Protein AF-A0AAV4JTB1-F1 (afdb_monomer_lite)

Foldseek 3Di:
DDPVVVVVLQVVVLVVLCVVVVPDVVVVDDSVVSCVVVVHDDCRSVVVVVVVVVVVVVVCVVPDPVVCQVPPFPDDDDDPPDDGHGCVNPVPVNVVVVCVVVVD

Sequence (104 aa):
MNNTLKKKVEAAEMWFIKRILKVSWKDKKTNDEILDMAHTGRSLYSTIRRRQMKLTGHIYRARGIEHLAMTGKINGKKSRGRQRTTYVDKPGAAYKKLVHEVLL

Radius of gyration: 22.29 Å; chains: 1; bounding box: 50×22×64 Å

Structure (mmCIF, N/CA/C/O backbone):
data_AF-A0AAV4JTB1-F1
#
_entry.id   AF-A0AAV4JTB1-F1
#
loop_
_atom_site.group_PDB
_atom_site.id
_atom_site.type_symbol
_atom_site.label_atom_id
_atom_site.label_alt_id
_atom_site.label_comp_id
_atom_site.label_asym_id
_atom_site.label_entity_id
_atom_site.label_seq_id
_atom_site.pdbx_PDB_ins_code
_atom_site.Cartn_x
_atom_site.Cartn_y
_atom_site.Cartn_z
_atom_site.occupancy
_atom_site.B_iso_or_equiv
_atom_site.auth_seq_id
_atom_site.auth_comp_id
_atom_site.auth_asym_id
_atom_site.auth_atom_id
_atom_site.pdbx_PDB_model_num
ATOM 1 N N . MET A 1 1 ? 8.103 -1.646 -3.223 1.00 63.00 1 MET A N 1
ATOM 2 C CA . MET A 1 1 ? 7.237 -0.649 -2.553 1.00 63.00 1 MET A CA 1
ATOM 3 C C . MET A 1 1 ? 7.772 -0.502 -1.142 1.00 63.00 1 MET A C 1
ATOM 5 O O . MET A 1 1 ? 8.007 -1.526 -0.512 1.00 63.00 1 MET A O 1
ATOM 9 N N . ASN A 1 2 ? 8.077 0.718 -0.701 1.00 83.88 2 ASN A N 1
ATOM 10 C CA . ASN A 1 2 ? 8.810 0.933 0.551 1.00 83.88 2 ASN A CA 1
ATOM 11 C C . ASN A 1 2 ? 7.990 0.479 1.764 1.00 83.88 2 ASN A C 1
ATOM 13 O O . ASN A 1 2 ? 6.794 0.766 1.849 1.00 83.88 2 ASN A O 1
ATOM 17 N N . ASN A 1 3 ? 8.649 -0.175 2.725 1.00 88.25 3 ASN A N 1
ATOM 18 C CA . ASN A 1 3 ? 8.029 -0.663 3.962 1.00 88.25 3 ASN A CA 1
ATOM 19 C C . ASN A 1 3 ? 7.335 0.470 4.751 1.00 88.25 3 ASN A C 1
ATOM 21 O O . ASN A 1 3 ? 6.293 0.275 5.371 1.00 88.25 3 ASN A O 1
ATOM 25 N N . THR A 1 4 ? 7.853 1.696 4.641 1.00 94.50 4 THR A N 1
ATOM 26 C CA . THR A 1 4 ? 7.254 2.910 5.212 1.00 94.50 4 THR A CA 1
ATOM 27 C C . THR A 1 4 ? 5.850 3.193 4.674 1.00 94.50 4 THR A C 1
ATOM 29 O O . THR A 1 4 ? 4.969 3.584 5.434 1.00 94.50 4 THR A O 1
ATOM 32 N N . LEU A 1 5 ? 5.612 2.983 3.376 1.00 93.31 5 LEU A N 1
ATOM 33 C CA . LEU A 1 5 ? 4.298 3.226 2.777 1.00 93.31 5 LEU A CA 1
ATOM 34 C C . LEU A 1 5 ? 3.290 2.160 3.210 1.00 93.31 5 LEU A C 1
ATOM 36 O O . LEU A 1 5 ? 2.146 2.501 3.491 1.00 93.31 5 LEU A O 1
ATOM 40 N N . LYS A 1 6 ? 3.726 0.897 3.331 1.00 93.94 6 LYS A N 1
ATOM 41 C CA . LYS A 1 6 ? 2.897 -0.186 3.878 1.00 93.94 6 LYS A CA 1
ATOM 42 C C . LYS A 1 6 ? 2.356 0.192 5.259 1.00 93.94 6 LYS A C 1
ATOM 44 O O . LYS A 1 6 ? 1.144 0.209 5.440 1.00 93.94 6 LYS A O 1
ATOM 49 N N . LYS A 1 7 ? 3.239 0.607 6.176 1.00 94.88 7 LYS A N 1
ATOM 50 C CA . LYS A 1 7 ? 2.852 1.037 7.531 1.00 94.88 7 LYS A CA 1
ATOM 51 C C . LYS A 1 7 ? 1.856 2.203 7.520 1.00 94.88 7 LYS A C 1
ATOM 53 O O . LYS A 1 7 ? 0.902 2.195 8.288 1.00 94.88 7 LYS A O 1
ATOM 58 N N . LYS A 1 8 ? 2.041 3.190 6.633 1.00 95.75 8 LYS A N 1
ATOM 59 C CA . LYS A 1 8 ? 1.107 4.323 6.486 1.00 95.75 8 LYS A CA 1
ATOM 60 C C . LYS A 1 8 ? -0.273 3.883 5.992 1.00 95.75 8 LYS A C 1
ATOM 62 O O . LYS A 1 8 ? -1.275 4.354 6.516 1.00 95.75 8 LYS A O 1
ATOM 67 N N . VAL A 1 9 ? -0.328 2.978 5.013 1.00 96.12 9 VAL A N 1
ATOM 68 C CA . VAL A 1 9 ? -1.594 2.434 4.494 1.00 96.12 9 VAL A CA 1
ATOM 69 C C . VAL A 1 9 ? -2.308 1.607 5.561 1.00 96.12 9 VAL A C 1
ATOM 71 O O . VAL A 1 9 ? -3.504 1.784 5.747 1.00 96.12 9 VAL A O 1
ATOM 74 N N . GLU A 1 10 ? -1.588 0.763 6.301 1.00 95.25 10 GLU A N 1
ATOM 75 C CA . GLU A 1 10 ? -2.158 -0.031 7.400 1.00 95.25 10 GLU A CA 1
ATOM 76 C C . GLU A 1 10 ? -2.665 0.853 8.552 1.00 95.25 10 GLU A C 1
ATOM 78 O O . GLU A 1 10 ? -3.711 0.568 9.136 1.00 95.25 10 GLU A O 1
ATOM 83 N N . ALA A 1 11 ? -1.970 1.953 8.861 1.00 95.38 11 ALA A N 1
ATOM 84 C CA . ALA A 1 11 ? -2.429 2.938 9.840 1.00 95.38 11 ALA A CA 1
ATOM 85 C C . ALA A 1 11 ? -3.680 3.697 9.360 1.00 95.38 11 ALA A C 1
ATOM 87 O O . ALA A 1 11 ? -4.598 3.918 10.148 1.00 95.38 11 ALA A O 1
ATOM 88 N N . ALA A 1 12 ? -3.743 4.059 8.074 1.00 95.94 12 ALA A N 1
ATOM 89 C CA . ALA A 1 12 ? -4.919 4.690 7.478 1.00 95.94 12 ALA A CA 1
ATOM 90 C C . ALA A 1 12 ? -6.126 3.738 7.450 1.00 95.94 12 ALA A C 1
ATOM 92 O O . ALA A 1 12 ? -7.217 4.129 7.847 1.00 95.94 12 ALA A O 1
ATOM 93 N N . GLU A 1 13 ? -5.925 2.475 7.059 1.00 96.44 13 GLU A N 1
ATOM 94 C CA . GLU A 1 13 ? -6.942 1.415 7.115 1.00 96.44 13 GLU A CA 1
ATOM 95 C C . GLU A 1 13 ? -7.510 1.273 8.530 1.00 96.44 13 GLU A C 1
ATOM 97 O O . GLU A 1 13 ? -8.723 1.293 8.724 1.00 96.44 13 GLU A O 1
ATOM 102 N N . MET A 1 14 ? -6.631 1.243 9.534 1.00 95.94 14 MET A N 1
ATOM 103 C CA . MET A 1 14 ? -7.033 1.206 10.936 1.00 95.94 14 MET A CA 1
ATOM 104 C C . MET A 1 14 ? -7.830 2.446 11.358 1.00 95.94 14 MET A C 1
ATOM 106 O O . MET A 1 14 ? -8.819 2.334 12.081 1.00 95.94 14 MET A O 1
ATOM 110 N N . TRP A 1 15 ? -7.431 3.634 10.900 1.00 94.75 15 TRP A N 1
ATOM 111 C CA . TRP A 1 15 ?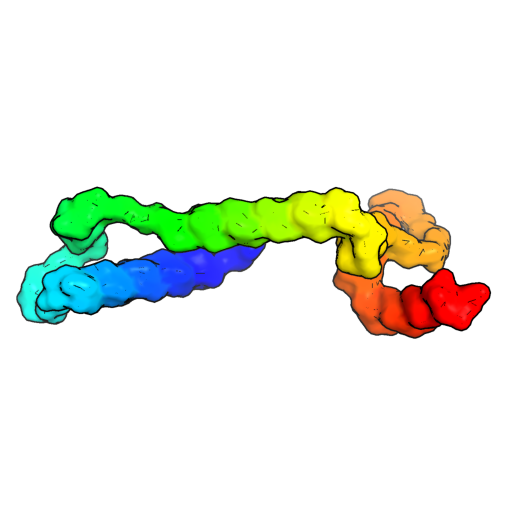 -8.165 4.870 11.162 1.00 94.75 15 TRP A CA 1
ATOM 112 C C . TRP A 1 15 ? -9.575 4.837 10.557 1.00 94.75 15 TRP A C 1
ATOM 114 O O . TRP A 1 15 ? -10.535 5.171 11.252 1.00 94.75 15 TRP A O 1
ATOM 124 N N . PHE A 1 16 ? -9.729 4.368 9.313 1.00 95.00 16 PHE A N 1
ATOM 125 C CA . PHE A 1 16 ? -11.044 4.213 8.683 1.00 95.00 16 PHE A CA 1
ATOM 126 C C . PHE A 1 16 ? -11.938 3.242 9.462 1.00 95.00 16 PHE A C 1
ATOM 128 O O . PHE A 1 16 ? -13.084 3.582 9.747 1.00 95.00 16 PHE A O 1
ATOM 135 N N . ILE A 1 17 ? -11.412 2.083 9.875 1.00 95.19 17 ILE A N 1
ATOM 136 C CA . ILE A 1 17 ? -12.167 1.089 10.656 1.00 95.19 17 ILE A CA 1
ATOM 137 C C . ILE A 1 17 ? -12.663 1.693 11.976 1.00 95.19 17 ILE A C 1
ATOM 139 O O . ILE A 1 17 ? -13.853 1.611 12.277 1.00 95.19 17 ILE A O 1
ATOM 143 N N . LYS A 1 18 ? -11.795 2.383 12.730 1.00 94.25 18 LYS A N 1
ATOM 144 C CA . LYS A 1 18 ? -12.186 3.056 13.985 1.00 94.25 18 LYS A CA 1
ATOM 145 C C . LYS A 1 18 ? -13.309 4.069 13.781 1.00 94.25 18 LYS A C 1
ATOM 147 O O . LYS A 1 18 ? -14.199 4.181 14.620 1.00 94.25 18 LYS A O 1
ATOM 152 N N . ARG A 1 19 ? -13.271 4.806 12.667 1.00 94.69 19 ARG A N 1
ATOM 153 C CA . ARG A 1 19 ? -14.289 5.805 12.315 1.00 94.69 19 ARG A CA 1
ATOM 154 C C . ARG A 1 19 ? -15.618 5.161 11.925 1.00 94.69 19 ARG A C 1
ATOM 156 O O . ARG A 1 19 ? -16.652 5.643 12.374 1.00 94.69 19 ARG A O 1
ATOM 163 N N . ILE A 1 20 ? -15.589 4.080 11.146 1.00 94.88 20 ILE A N 1
ATOM 164 C CA . ILE A 1 20 ? -16.784 3.325 10.733 1.00 94.88 20 ILE A CA 1
ATOM 165 C C . ILE A 1 20 ? -17.477 2.704 11.949 1.00 94.88 20 ILE A C 1
ATOM 167 O O . ILE A 1 20 ? -18.684 2.864 12.113 1.00 94.88 20 ILE A O 1
ATOM 171 N N . LEU A 1 21 ? -16.705 2.073 12.836 1.00 94.75 21 LEU A N 1
ATOM 172 C CA . LEU A 1 21 ? -17.204 1.469 14.074 1.00 94.75 21 LEU A CA 1
ATOM 173 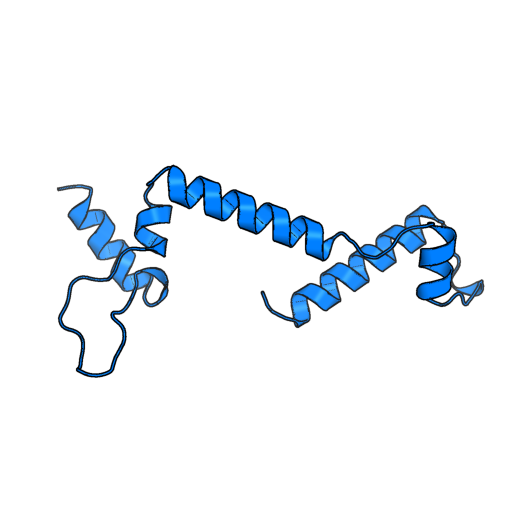C C . LEU A 1 21 ? -17.552 2.495 15.167 1.00 94.75 21 LEU A C 1
ATOM 175 O O . LEU A 1 21 ? -18.046 2.115 16.223 1.00 94.75 21 LEU A O 1
ATOM 179 N N . LYS A 1 22 ? -17.286 3.789 14.935 1.00 95.56 22 LYS A N 1
ATOM 180 C CA . LYS A 1 22 ? -17.514 4.886 15.892 1.00 95.56 22 LYS A CA 1
ATOM 181 C C . LYS A 1 22 ? -16.864 4.649 17.268 1.00 95.56 22 LYS A C 1
ATOM 183 O O . LYS A 1 22 ? -17.405 5.073 18.285 1.00 95.56 22 LYS A O 1
ATOM 188 N N . VAL A 1 23 ? -15.692 4.012 17.300 1.00 93.88 23 VAL A N 1
ATOM 189 C CA . VAL A 1 23 ? -14.963 3.726 18.549 1.00 93.88 23 VAL A CA 1
ATOM 190 C C . VAL A 1 23 ? -14.469 5.031 19.171 1.00 93.88 23 VAL A C 1
ATOM 192 O O . VAL A 1 23 ? -13.774 5.821 18.522 1.00 93.88 23 VAL A O 1
ATOM 195 N N . SER A 1 24 ? -14.806 5.255 20.440 1.00 91.88 24 SER A N 1
ATOM 196 C CA . SER A 1 24 ? -14.325 6.398 21.206 1.00 91.88 24 SER A CA 1
ATOM 197 C C . SER A 1 24 ? -12.905 6.142 21.699 1.00 91.88 24 SER A C 1
ATOM 199 O O . SER A 1 24 ? -12.529 5.026 22.053 1.00 91.88 24 SER A O 1
ATOM 201 N N . TRP A 1 25 ? -12.096 7.195 21.812 1.00 88.00 25 TRP A N 1
ATOM 202 C CA . TRP A 1 25 ? -10.776 7.083 22.443 1.00 88.00 25 TRP A CA 1
ATOM 203 C C . TRP A 1 25 ? -10.872 6.672 23.925 1.00 88.00 25 TRP A C 1
ATOM 205 O O . TRP A 1 25 ? -9.912 6.124 24.472 1.00 88.00 25 TRP A O 1
ATOM 215 N N . LYS A 1 26 ? -12.026 6.929 24.565 1.00 93.50 26 LYS A N 1
ATOM 216 C CA . LYS A 1 26 ? -12.319 6.543 25.953 1.00 93.50 26 LYS A CA 1
ATOM 217 C C . LYS A 1 26 ? -12.442 5.033 26.125 1.00 93.50 26 LYS A C 1
ATOM 219 O O . LYS A 1 26 ? -12.152 4.539 27.206 1.00 93.50 26 LYS A O 1
ATOM 224 N N . ASP A 1 27 ? -12.795 4.320 25.059 1.00 90.94 27 ASP A N 1
ATOM 225 C CA . ASP A 1 27 ? -12.988 2.870 25.099 1.00 90.94 27 ASP A CA 1
ATOM 226 C C . ASP A 1 27 ? -11.655 2.123 25.253 1.00 90.94 27 ASP A C 1
ATOM 228 O O . ASP A 1 27 ? -11.658 0.935 25.550 1.00 90.94 27 ASP A O 1
ATOM 232 N N . LYS A 1 28 ? -10.516 2.806 25.028 1.00 91.69 28 LYS A N 1
ATOM 233 C CA . LYS A 1 28 ? -9.143 2.287 25.193 1.00 91.69 28 LYS A CA 1
ATOM 234 C C . LYS A 1 28 ? -8.888 0.929 24.518 1.00 91.69 28 LYS A C 1
ATOM 236 O O . LYS A 1 28 ? -7.979 0.209 24.915 1.00 91.69 28 LYS A O 1
ATOM 241 N N . LYS A 1 29 ? -9.628 0.626 23.447 1.00 93.44 29 LYS A N 1
ATOM 242 C CA . LYS A 1 29 ? -9.501 -0.626 22.694 1.00 93.44 29 LYS A CA 1
ATOM 243 C C . LYS A 1 29 ? -8.201 -0.689 21.901 1.00 93.44 29 LYS A C 1
ATOM 245 O O . LYS A 1 29 ? -7.793 0.278 21.243 1.00 93.44 29 LYS A O 1
ATOM 250 N N . THR A 1 30 ? -7.572 -1.853 21.945 1.00 94.50 30 THR A N 1
ATOM 251 C CA . THR A 1 30 ? -6.402 -2.200 21.143 1.00 94.50 30 THR A CA 1
ATOM 252 C C . THR A 1 30 ? -6.774 -2.328 19.664 1.00 94.50 30 THR A C 1
ATOM 254 O O . THR A 1 30 ? -7.942 -2.434 19.291 1.00 94.50 30 THR A O 1
ATOM 257 N N . ASN A 1 31 ? -5.777 -2.286 18.777 1.00 93.06 31 ASN A N 1
ATOM 258 C CA . ASN A 1 31 ? -6.044 -2.425 17.342 1.00 93.06 31 ASN A CA 1
ATOM 259 C C . ASN A 1 31 ? -6.562 -3.823 16.971 1.00 93.06 31 ASN A C 1
ATOM 261 O O . ASN A 1 31 ? -7.267 -3.929 15.972 1.00 93.06 31 ASN A O 1
ATOM 265 N N . ASP A 1 32 ? -6.215 -4.8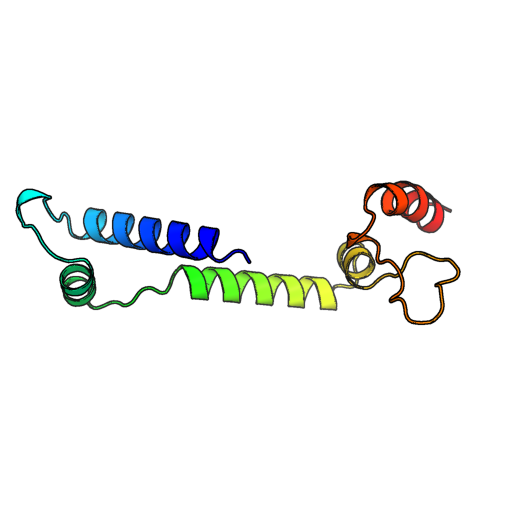55 17.740 1.00 94.12 32 ASP A N 1
ATOM 266 C CA . ASP A 1 32 ? -6.624 -6.233 17.461 1.00 94.12 32 ASP A CA 1
ATOM 267 C C . ASP A 1 32 ? -8.092 -6.448 17.857 1.00 94.12 32 ASP A C 1
ATOM 269 O O . ASP A 1 32 ? -8.879 -6.885 17.025 1.00 94.12 32 ASP A O 1
ATOM 273 N N . GLU A 1 33 ? -8.523 -5.952 19.023 1.00 94.81 33 GLU A N 1
ATOM 274 C CA . GLU A 1 33 ? -9.945 -5.959 19.422 1.00 94.81 33 GLU A CA 1
ATOM 275 C C . GLU A 1 33 ? -10.850 -5.208 18.432 1.00 94.81 33 GLU A C 1
ATOM 277 O O . GLU A 1 33 ? -12.012 -5.555 18.224 1.00 94.81 33 GLU A O 1
ATOM 282 N N . ILE A 1 34 ? -10.332 -4.140 17.821 1.00 94.69 34 ILE A N 1
ATOM 283 C CA . ILE A 1 34 ? -11.065 -3.349 16.825 1.00 94.69 34 ILE A CA 1
ATOM 284 C C . ILE A 1 34 ? -11.214 -4.123 15.508 1.00 94.69 34 ILE A C 1
ATOM 286 O O . ILE A 1 34 ? -12.241 -3.996 14.842 1.00 94.69 34 ILE A O 1
ATOM 290 N N . LEU A 1 35 ? -10.216 -4.928 15.134 1.00 95.62 35 LEU A N 1
ATOM 291 C CA . LEU A 1 35 ? -10.289 -5.808 13.966 1.00 95.62 35 LEU A CA 1
ATOM 292 C C . LEU A 1 35 ? -11.252 -6.972 14.207 1.00 95.62 35 LEU A C 1
ATOM 294 O O . LEU A 1 35 ? -12.061 -7.269 13.327 1.00 95.62 35 LEU A O 1
ATOM 298 N N . ASP A 1 36 ? -11.229 -7.549 15.409 1.00 95.38 36 ASP A N 1
ATOM 299 C CA . ASP A 1 36 ? -12.160 -8.603 15.815 1.00 95.38 36 ASP A CA 1
ATOM 300 C C . ASP A 1 36 ? -13.606 -8.101 15.805 1.00 95.38 36 ASP A C 1
ATOM 302 O O . ASP A 1 36 ? -14.483 -8.770 15.263 1.00 95.38 36 ASP A O 1
ATOM 306 N N . MET A 1 37 ? -13.855 -6.884 16.303 1.00 93.19 37 MET A N 1
ATOM 307 C CA . MET A 1 37 ? -15.177 -6.246 16.249 1.00 93.19 37 MET A CA 1
ATOM 308 C C . MET A 1 37 ? -15.649 -5.976 14.817 1.00 93.19 37 MET A C 1
ATOM 310 O O . MET A 1 37 ? -16.833 -6.096 14.519 1.00 93.19 37 MET A O 1
ATOM 314 N N . ALA A 1 38 ? -14.736 -5.591 13.925 1.00 93.38 38 ALA A N 1
ATOM 315 C CA . ALA A 1 38 ? -15.048 -5.425 12.509 1.00 93.38 38 ALA A CA 1
ATOM 316 C C . ALA A 1 38 ? -15.154 -6.766 11.760 1.00 93.38 38 ALA A C 1
ATOM 318 O O . ALA A 1 38 ? -15.462 -6.758 10.568 1.00 93.38 38 ALA A O 1
ATOM 319 N N . HIS A 1 39 ? -14.861 -7.893 12.423 1.00 92.69 39 HIS A N 1
ATOM 320 C CA . HIS A 1 39 ? -14.747 -9.225 11.829 1.00 92.69 39 HIS A CA 1
ATOM 321 C C . HIS A 1 39 ? -13.892 -9.231 10.549 1.00 92.69 39 HIS A C 1
ATOM 323 O O . HIS A 1 39 ? -14.201 -9.914 9.572 1.00 92.69 39 HIS A O 1
ATOM 329 N N . THR A 1 40 ? -12.819 -8.432 10.528 1.00 90.81 40 THR A N 1
ATOM 330 C CA . THR A 1 40 ? -11.972 -8.253 9.342 1.00 90.81 40 THR A CA 1
ATOM 331 C C . THR A 1 40 ? -10.500 -8.140 9.705 1.00 90.81 40 THR A C 1
ATOM 333 O O . THR A 1 40 ? -10.129 -7.540 10.707 1.00 90.81 40 THR A O 1
ATOM 336 N N . GLY A 1 41 ? -9.635 -8.648 8.828 1.00 91.12 41 GLY A N 1
ATOM 337 C CA . GLY A 1 41 ? -8.198 -8.377 8.861 1.00 91.12 41 GLY A CA 1
ATOM 338 C C . GLY A 1 41 ? -7.811 -7.155 8.021 1.00 91.12 41 GLY A C 1
ATOM 339 O O . GLY A 1 41 ? -8.599 -6.648 7.218 1.00 91.12 41 GLY A O 1
ATOM 340 N N . ARG A 1 42 ? -6.553 -6.714 8.155 1.00 90.75 42 ARG A N 1
ATOM 341 C CA . ARG A 1 42 ? -5.958 -5.697 7.268 1.00 90.75 42 ARG A CA 1
ATOM 342 C C . ARG A 1 42 ? -5.772 -6.276 5.863 1.00 90.75 42 ARG A C 1
ATOM 344 O O . ARG A 1 42 ? -5.064 -7.267 5.685 1.00 90.75 42 ARG A O 1
ATOM 351 N N . SER A 1 43 ? -6.379 -5.658 4.854 1.00 93.38 43 SER A N 1
ATOM 352 C CA . SER A 1 43 ? -6.386 -6.160 3.471 1.00 93.38 43 SER A CA 1
ATOM 353 C C . SER A 1 43 ? -6.175 -5.075 2.411 1.00 93.38 43 SER A C 1
ATOM 355 O O . SER A 1 43 ? -5.928 -5.386 1.238 1.00 93.38 43 SER A O 1
ATOM 357 N N . LEU A 1 44 ? -6.225 -3.797 2.791 1.00 94.38 44 LEU A N 1
ATOM 358 C CA . LEU A 1 44 ? -6.141 -2.680 1.857 1.00 94.38 44 LEU A CA 1
ATOM 359 C C . LEU A 1 44 ? -4.797 -2.657 1.129 1.00 94.38 44 LEU A C 1
ATOM 361 O O . LEU A 1 44 ? -4.755 -2.572 -0.100 1.00 94.38 44 LEU A O 1
ATOM 365 N N . TYR A 1 45 ? -3.693 -2.806 1.864 1.00 94.81 45 TYR A N 1
ATOM 366 C CA . TYR A 1 45 ? -2.357 -2.813 1.266 1.00 94.81 45 TYR A CA 1
ATOM 367 C C . TYR A 1 45 ? -2.181 -3.952 0.252 1.00 94.81 45 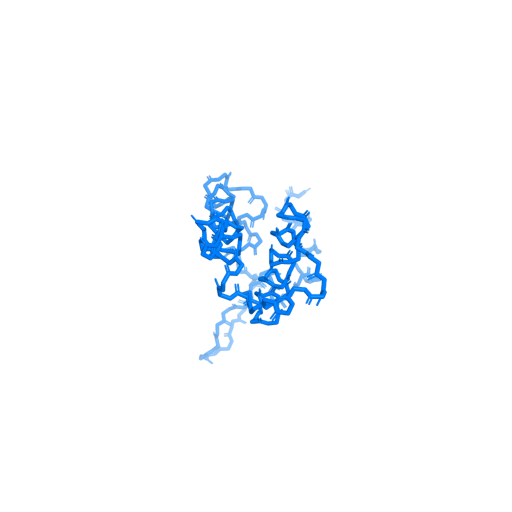TYR A C 1
ATOM 369 O O . TYR A 1 45 ? -1.718 -3.722 -0.868 1.00 94.81 45 TYR A O 1
ATOM 377 N N . SER A 1 46 ? -2.578 -5.178 0.612 1.00 94.25 46 SER A N 1
ATOM 378 C CA . SER A 1 46 ? -2.458 -6.340 -0.278 1.00 94.25 46 SER A CA 1
ATOM 379 C C . SER A 1 46 ? -3.355 -6.195 -1.510 1.00 94.25 46 SER A C 1
ATOM 381 O O . SER A 1 46 ? -2.953 -6.551 -2.620 1.00 94.25 46 SER A O 1
ATOM 383 N N . THR A 1 47 ? -4.534 -5.593 -1.351 1.00 95.94 47 THR A N 1
ATOM 384 C CA . THR A 1 47 ? -5.458 -5.300 -2.448 1.00 95.94 47 THR A CA 1
ATOM 385 C C . THR A 1 47 ? -4.912 -4.244 -3.401 1.00 95.94 47 THR A C 1
ATOM 387 O O . THR A 1 47 ? -4.912 -4.470 -4.613 1.00 95.94 47 THR A O 1
ATOM 390 N N . ILE A 1 48 ? -4.382 -3.132 -2.884 1.00 95.25 48 ILE A N 1
ATOM 391 C CA . ILE A 1 48 ? -3.711 -2.106 -3.696 1.00 95.25 48 ILE A CA 1
ATOM 392 C C . ILE A 1 48 ? -2.542 -2.735 -4.451 1.00 95.25 48 ILE A C 1
ATOM 394 O O . ILE A 1 48 ? -2.430 -2.574 -5.667 1.00 95.25 48 ILE A O 1
ATOM 398 N N . ARG A 1 49 ? -1.710 -3.519 -3.758 1.00 93.75 49 ARG A N 1
ATOM 399 C CA . ARG A 1 49 ? -0.557 -4.184 -4.366 1.00 93.75 49 ARG A CA 1
ATOM 400 C C . ARG A 1 49 ? -0.978 -5.124 -5.493 1.00 93.75 49 ARG A C 1
ATOM 402 O O . ARG A 1 49 ? -0.400 -5.077 -6.575 1.00 93.75 49 ARG A O 1
ATOM 409 N N . ARG A 1 50 ? -2.013 -5.937 -5.277 1.00 96.31 50 ARG A N 1
ATOM 410 C CA . ARG A 1 50 ? -2.567 -6.840 -6.295 1.00 96.31 50 ARG A CA 1
ATOM 411 C C . ARG A 1 50 ? -3.076 -6.071 -7.516 1.00 96.31 50 ARG A C 1
ATOM 413 O O . ARG A 1 50 ? -2.805 -6.481 -8.641 1.00 96.31 50 ARG A O 1
ATOM 420 N N . ARG A 1 51 ? -3.779 -4.952 -7.316 1.00 96.94 51 ARG A N 1
ATOM 421 C CA . ARG A 1 51 ? -4.273 -4.099 -8.413 1.00 96.94 51 ARG A CA 1
ATOM 422 C C . ARG A 1 51 ? -3.133 -3.468 -9.211 1.00 96.94 51 ARG A C 1
ATOM 424 O O . ARG A 1 51 ? -3.170 -3.514 -10.435 1.00 96.94 51 ARG A O 1
ATOM 431 N N . GLN A 1 52 ? -2.095 -2.972 -8.538 1.00 94.38 52 GLN A N 1
ATOM 432 C CA . GLN A 1 52 ? -0.890 -2.465 -9.203 1.00 94.38 52 GLN A CA 1
ATOM 433 C C . GLN A 1 52 ? -0.234 -3.537 -10.079 1.00 94.38 52 GLN A C 1
ATOM 435 O O . GLN A 1 52 ? 0.084 -3.264 -11.230 1.00 94.38 52 GLN A O 1
ATOM 440 N N . MET A 1 53 ? -0.090 -4.767 -9.571 1.00 93.69 53 MET A N 1
ATOM 441 C CA . MET A 1 53 ? 0.501 -5.868 -10.342 1.00 93.69 53 MET A CA 1
ATOM 442 C C . MET A 1 53 ? -0.346 -6.240 -11.569 1.00 93.69 53 MET A C 1
ATOM 444 O O . MET A 1 53 ? 0.193 -6.497 -12.647 1.00 93.69 53 MET A O 1
ATOM 448 N N . LYS A 1 54 ? -1.680 -6.234 -11.434 1.00 96.50 54 LYS A N 1
ATOM 449 C CA . LYS A 1 54 ? -2.586 -6.438 -12.575 1.00 96.50 54 LYS A CA 1
ATOM 450 C C . LYS A 1 54 ? -2.393 -5.352 -13.631 1.00 96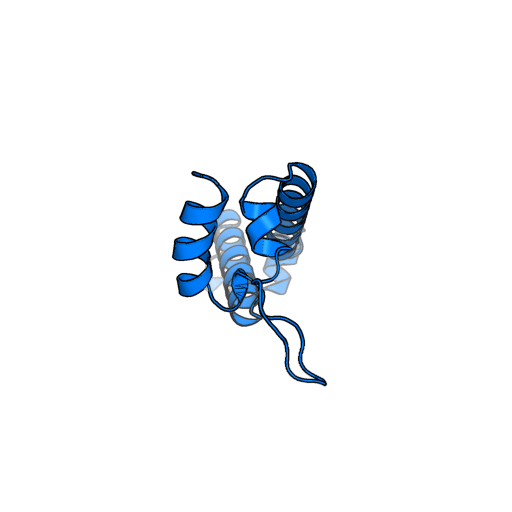.50 54 LYS A C 1
ATOM 452 O O . LYS A 1 54 ? -2.208 -5.683 -14.798 1.00 96.50 54 LYS A O 1
ATOM 457 N N . LEU A 1 55 ? -2.356 -4.084 -13.218 1.00 91.81 55 LEU A N 1
ATOM 458 C CA . LEU A 1 55 ? -2.114 -2.956 -14.117 1.00 91.81 55 LEU A CA 1
ATOM 459 C C . LEU A 1 55 ? -0.775 -3.096 -14.851 1.00 91.81 55 LEU A C 1
ATOM 461 O O . LEU A 1 55 ? -0.744 -2.999 -16.073 1.00 91.81 55 LEU A O 1
ATOM 465 N N . THR A 1 56 ? 0.312 -3.414 -14.140 1.00 89.50 56 THR A N 1
ATOM 466 C CA . THR A 1 56 ? 1.616 -3.638 -14.786 1.00 89.50 56 THR A CA 1
ATOM 467 C C . THR A 1 56 ? 1.572 -4.787 -15.790 1.00 89.50 56 THR A C 1
ATOM 469 O O . THR A 1 56 ? 2.181 -4.700 -16.851 1.00 89.50 56 THR A O 1
ATOM 472 N N . GLY A 1 57 ? 0.811 -5.847 -15.503 1.00 91.31 57 GLY A N 1
ATOM 473 C CA . GLY A 1 57 ? 0.608 -6.947 -16.443 1.00 91.31 57 GLY A CA 1
ATOM 474 C C . GLY A 1 57 ? -0.193 -6.538 -17.684 1.00 91.31 57 GLY A C 1
ATOM 475 O O . GLY A 1 57 ? 0.086 -7.030 -18.775 1.00 91.31 57 GLY A O 1
ATOM 476 N N . HIS A 1 58 ? -1.187 -5.658 -17.548 1.00 91.38 58 HIS A N 1
ATOM 477 C CA . HIS A 1 58 ? -1.916 -5.113 -18.697 1.00 91.38 58 HIS A CA 1
ATOM 478 C C . HIS A 1 58 ? -1.012 -4.240 -19.568 1.00 91.38 58 HIS A C 1
ATOM 480 O O . HIS A 1 58 ? -0.945 -4.470 -20.772 1.00 91.38 58 HIS A O 1
ATOM 486 N N . ILE A 1 59 ? -0.246 -3.332 -18.953 1.00 88.44 59 ILE A N 1
ATOM 487 C CA . ILE A 1 59 ? 0.749 -2.498 -19.644 1.00 88.44 59 ILE A CA 1
ATOM 488 C C . ILE A 1 59 ? 1.738 -3.370 -20.424 1.00 88.44 59 ILE A C 1
ATOM 490 O O . ILE A 1 59 ? 2.012 -3.116 -21.595 1.00 88.44 59 ILE A O 1
ATOM 494 N N . TYR A 1 60 ? 2.224 -4.447 -19.801 1.00 87.81 60 TYR A N 1
ATOM 495 C CA . TYR A 1 60 ? 3.164 -5.356 -20.446 1.00 87.81 60 TYR A CA 1
ATOM 496 C C . TYR A 1 60 ? 2.589 -6.013 -21.714 1.00 87.81 60 TYR A C 1
ATOM 498 O O . TYR A 1 60 ? 3.297 -6.171 -22.704 1.00 87.81 60 TYR A O 1
ATOM 506 N N . ARG A 1 61 ? 1.296 -6.366 -21.718 1.00 89.75 61 ARG A N 1
ATOM 507 C CA . ARG A 1 61 ? 0.629 -6.990 -22.877 1.00 89.75 61 ARG A CA 1
ATOM 508 C C . ARG A 1 61 ? 0.254 -5.995 -23.969 1.00 89.75 61 ARG A C 1
ATOM 510 O O . ARG A 1 61 ? 0.280 -6.367 -25.135 1.00 89.75 61 ARG A O 1
ATOM 517 N N . ALA A 1 62 ? -0.070 -4.757 -23.600 1.00 88.31 62 ALA A N 1
ATOM 518 C CA . ALA A 1 62 ? -0.448 -3.710 -24.545 1.00 88.31 62 ALA A CA 1
ATOM 519 C C . ALA A 1 62 ? 0.716 -3.267 -25.456 1.00 88.31 62 ALA A C 1
ATOM 521 O O . ALA A 1 62 ? 0.465 -2.676 -26.498 1.00 88.31 62 ALA A O 1
ATOM 522 N N . ARG A 1 63 ? 1.977 -3.564 -25.085 1.00 83.19 63 ARG A N 1
ATOM 523 C CA . ARG A 1 63 ? 3.201 -3.249 -25.857 1.00 83.19 63 ARG A CA 1
ATOM 524 C C . ARG A 1 63 ? 3.342 -1.766 -26.263 1.00 83.19 63 ARG A C 1
ATOM 526 O O . ARG A 1 63 ? 3.994 -1.464 -27.256 1.00 83.19 63 ARG A O 1
ATOM 533 N N . GLY A 1 64 ? 2.774 -0.852 -25.473 1.00 84.31 64 GLY A N 1
ATOM 534 C CA . GLY A 1 64 ? 2.897 0.596 -25.667 1.00 84.31 64 GLY A CA 1
ATOM 535 C C . GLY A 1 64 ? 4.267 1.167 -25.279 1.00 84.31 64 GLY A C 1
ATOM 536 O O . GLY A 1 64 ? 5.217 0.440 -24.965 1.00 84.31 64 GLY A O 1
ATOM 537 N N . ILE A 1 65 ? 4.363 2.498 -25.247 1.00 80.50 65 ILE A N 1
ATOM 538 C CA . ILE A 1 65 ? 5.592 3.218 -24.872 1.00 80.50 65 ILE A CA 1
ATOM 539 C C . ILE A 1 65 ? 6.017 2.856 -23.446 1.00 80.50 65 ILE A C 1
ATOM 541 O O . ILE A 1 65 ? 7.205 2.726 -23.166 1.00 80.50 65 ILE A O 1
ATOM 545 N N . GLU A 1 66 ? 5.069 2.614 -22.544 1.00 82.94 66 GLU A N 1
ATOM 546 C CA . GLU A 1 66 ? 5.350 2.217 -21.167 1.00 82.94 66 GLU A CA 1
ATOM 547 C C . GLU A 1 66 ? 6.016 0.836 -21.102 1.00 82.94 66 GLU A C 1
ATOM 549 O O . GLU A 1 66 ? 6.922 0.620 -20.296 1.00 82.94 66 GLU A O 1
ATOM 554 N N . HIS A 1 67 ? 5.632 -0.093 -21.987 1.00 84.19 67 HIS A N 1
ATOM 555 C CA . HIS A 1 67 ? 6.307 -1.385 -22.105 1.00 84.19 67 HIS A CA 1
ATOM 556 C C . HIS A 1 67 ? 7.759 -1.198 -22.563 1.00 84.19 67 HIS A C 1
ATOM 558 O O . HIS A 1 67 ? 8.664 -1.791 -21.970 1.00 84.19 67 HIS A O 1
ATOM 564 N N . LEU A 1 68 ? 8.004 -0.350 -23.568 1.00 82.12 68 LEU A N 1
ATOM 565 C CA . LEU A 1 68 ? 9.360 -0.018 -24.017 1.00 82.12 68 LEU A CA 1
ATOM 566 C C . LEU A 1 68 ? 10.157 0.707 -22.926 1.00 82.12 68 LEU A C 1
ATOM 568 O O . LEU A 1 68 ? 11.332 0.418 -22.737 1.00 82.12 68 LEU A O 1
ATOM 572 N N . ALA A 1 69 ? 9.532 1.586 -22.149 1.00 82.19 69 ALA A N 1
ATOM 573 C CA . ALA A 1 69 ? 10.188 2.253 -21.031 1.00 82.19 69 ALA A CA 1
ATOM 574 C C . ALA A 1 69 ? 10.619 1.250 -19.947 1.00 82.19 69 ALA A C 1
ATOM 576 O O . ALA A 1 69 ? 11.726 1.350 -19.421 1.00 82.19 69 ALA A O 1
ATOM 577 N N . MET A 1 70 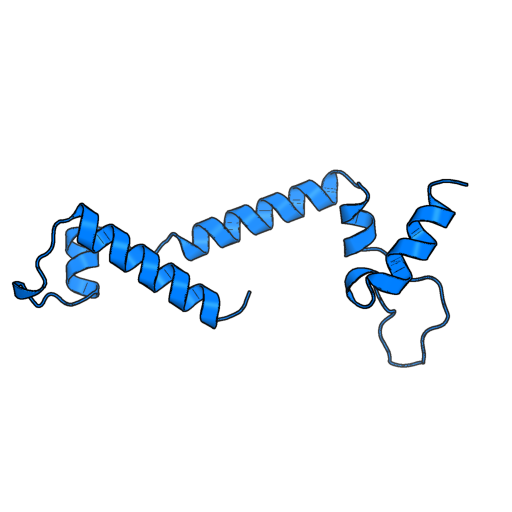? 9.777 0.258 -19.638 1.00 81.44 70 MET A N 1
ATOM 578 C CA . MET A 1 70 ? 10.062 -0.755 -18.615 1.00 81.44 70 MET A CA 1
ATOM 579 C C . MET A 1 70 ? 11.036 -1.849 -19.076 1.00 81.44 70 MET A C 1
ATOM 581 O O . MET A 1 70 ? 11.821 -2.344 -18.269 1.00 81.44 70 MET A O 1
ATOM 585 N N . THR A 1 71 ? 10.975 -2.267 -20.343 1.00 82.50 71 THR A N 1
ATOM 586 C CA . THR A 1 71 ? 11.761 -3.405 -20.870 1.00 82.50 71 THR A CA 1
ATOM 587 C C . THR A 1 71 ? 12.953 -2.982 -21.723 1.00 82.50 71 THR A C 1
ATOM 589 O O . THR A 1 71 ? 13.942 -3.715 -21.833 1.00 82.50 71 THR A O 1
ATOM 592 N N . GLY A 1 72 ? 12.872 -1.800 -22.323 1.00 82.50 72 GLY A N 1
ATOM 593 C CA . GLY A 1 72 ? 13.853 -1.272 -23.248 1.00 82.50 72 GLY A CA 1
ATOM 594 C C . GLY A 1 72 ? 15.173 -0.947 -22.565 1.00 82.50 72 GLY A C 1
ATOM 595 O O . GLY A 1 72 ? 15.251 -0.476 -21.425 1.00 82.50 72 GLY A O 1
ATOM 596 N N . LYS A 1 73 ? 16.247 -1.216 -23.301 1.00 84.62 73 LYS A N 1
ATOM 597 C CA . LYS A 1 73 ? 17.617 -0.938 -22.884 1.00 84.62 73 LYS A CA 1
ATOM 598 C C . LYS A 1 73 ? 18.140 0.197 -23.737 1.00 84.62 73 LYS A C 1
ATOM 600 O O . LYS A 1 73 ? 17.984 0.173 -24.953 1.00 84.62 73 LYS A O 1
ATOM 605 N N . ILE A 1 74 ? 18.819 1.144 -23.106 1.00 80.81 74 ILE A N 1
ATOM 606 C CA . ILE A 1 74 ? 19.435 2.252 -23.827 1.00 80.81 74 ILE A CA 1
ATOM 607 C C . ILE A 1 74 ? 20.524 1.682 -24.746 1.00 80.81 74 ILE A C 1
ATOM 609 O O . ILE A 1 74 ? 21.394 0.921 -24.309 1.00 80.81 74 ILE A O 1
ATOM 613 N N . ASN A 1 75 ? 20.467 2.050 -26.027 1.00 75.94 75 ASN A N 1
ATOM 614 C CA . ASN A 1 75 ? 21.469 1.666 -27.018 1.00 75.94 75 ASN A CA 1
ATOM 615 C C . ASN A 1 75 ? 22.860 2.204 -26.638 1.00 75.94 75 ASN A C 1
ATOM 617 O O . ASN A 1 75 ? 23.025 3.407 -26.425 1.00 75.94 75 ASN A O 1
ATOM 621 N N . GLY A 1 76 ? 23.850 1.306 -26.564 1.00 79.44 76 GLY A N 1
ATOM 622 C CA . GLY A 1 76 ? 25.232 1.600 -26.179 1.00 79.44 76 GLY A CA 1
ATOM 623 C C . GLY A 1 76 ? 26.001 0.359 -25.707 1.00 79.44 76 GLY A C 1
ATOM 624 O O . GLY A 1 76 ? 25.419 -0.698 -25.430 1.00 79.44 76 GLY A O 1
ATOM 625 N N . LYS A 1 77 ? 27.331 0.475 -25.611 1.00 80.31 77 LYS A N 1
ATOM 626 C CA . LYS A 1 77 ? 28.193 -0.601 -25.105 1.00 80.31 77 LYS A CA 1
ATOM 627 C C . LYS A 1 77 ? 28.147 -0.612 -23.576 1.00 80.31 77 LYS A C 1
ATOM 629 O O . LYS A 1 77 ? 28.289 0.422 -22.931 1.00 80.31 77 LYS A O 1
ATOM 634 N N . LYS A 1 78 ? 27.944 -1.792 -22.992 1.00 84.88 78 LYS A N 1
ATOM 635 C CA . LYS A 1 78 ? 28.045 -1.996 -21.541 1.00 84.88 78 LYS A CA 1
ATOM 636 C C . LYS A 1 78 ? 29.460 -2.432 -21.177 1.00 84.88 78 LYS A C 1
ATOM 638 O O . LYS A 1 78 ? 30.066 -3.200 -21.925 1.00 84.88 78 LYS A O 1
ATOM 643 N N . SER A 1 79 ? 29.943 -2.032 -20.007 1.00 86.19 79 SER A N 1
ATOM 644 C CA . SER A 1 79 ? 31.158 -2.613 -19.429 1.00 86.19 79 SER A CA 1
ATOM 645 C C . SER A 1 79 ? 30.935 -4.088 -19.069 1.00 86.19 79 SER A C 1
ATOM 647 O O . SER A 1 79 ? 29.814 -4.512 -18.753 1.00 86.19 79 SER A O 1
ATOM 649 N N . ARG A 1 80 ? 31.997 -4.899 -19.128 1.00 90.06 80 ARG A N 1
ATOM 650 C CA . ARG A 1 80 ? 31.956 -6.307 -18.702 1.00 90.06 80 ARG A CA 1
ATOM 651 C C . ARG A 1 80 ? 31.543 -6.374 -17.221 1.00 90.06 80 ARG A C 1
ATOM 653 O O . ARG A 1 80 ? 31.924 -5.512 -16.440 1.00 90.06 80 ARG A O 1
ATOM 660 N N . GLY A 1 81 ? 30.687 -7.331 -16.860 1.00 89.81 81 GLY A N 1
ATOM 661 C CA . GLY A 1 81 ? 30.156 -7.482 -15.494 1.00 89.81 81 GLY A CA 1
ATOM 662 C C . GLY A 1 81 ? 28.978 -6.570 -15.109 1.00 89.81 81 GLY A C 1
ATOM 663 O O . GLY A 1 81 ? 28.258 -6.898 -14.174 1.00 89.81 81 GLY A O 1
ATOM 664 N N . ARG A 1 82 ? 28.700 -5.478 -15.841 1.00 87.94 82 ARG A N 1
ATOM 665 C CA . ARG A 1 82 ? 27.570 -4.576 -15.535 1.00 87.94 82 ARG A CA 1
ATOM 666 C C . ARG A 1 82 ? 26.321 -4.902 -16.366 1.00 87.94 82 ARG A C 1
ATOM 668 O O . ARG A 1 82 ? 26.417 -5.270 -17.548 1.00 87.94 82 ARG A O 1
ATOM 675 N N . GLN A 1 83 ? 25.141 -4.745 -15.759 1.00 85.75 83 GLN A N 1
ATOM 676 C CA . GLN A 1 83 ? 23.854 -4.778 -16.464 1.00 85.75 83 GLN A CA 1
ATOM 677 C C . GLN A 1 83 ? 23.739 -3.575 -17.420 1.00 85.75 83 GLN A C 1
ATOM 679 O O . GLN A 1 83 ? 24.309 -2.513 -17.167 1.00 85.75 83 GLN A O 1
ATOM 684 N N . ARG A 1 84 ? 23.029 -3.738 -18.548 1.00 85.62 84 ARG A N 1
ATOM 685 C CA . ARG A 1 84 ? 22.726 -2.604 -19.442 1.00 85.62 84 ARG A CA 1
ATOM 686 C C . ARG A 1 84 ? 21.799 -1.621 -18.734 1.00 85.62 84 ARG A C 1
ATOM 688 O O . ARG A 1 84 ? 20.835 -2.049 -18.110 1.00 85.62 84 ARG A O 1
ATOM 695 N N . THR A 1 85 ? 22.067 -0.332 -18.906 1.00 86.19 85 THR A N 1
ATOM 696 C CA . THR A 1 85 ? 21.197 0.740 -18.419 1.00 86.19 85 THR A CA 1
ATOM 697 C C . THR A 1 85 ? 19.852 0.691 -19.139 1.00 86.19 85 THR A C 1
ATOM 699 O O . THR A 1 85 ? 19.799 0.618 -20.370 1.00 86.19 85 THR A O 1
ATOM 702 N N . THR A 1 86 ? 18.775 0.708 -18.368 1.00 85.19 86 THR A N 1
ATOM 703 C CA . THR A 1 86 ? 17.400 0.768 -18.868 1.00 85.19 86 THR A CA 1
ATOM 704 C C . THR A 1 86 ? 16.930 2.215 -18.972 1.00 85.19 86 THR A C 1
ATOM 706 O O . THR A 1 86 ? 17.550 3.124 -18.412 1.00 85.19 86 THR A O 1
ATOM 709 N N . TYR A 1 87 ? 15.828 2.450 -19.685 1.00 81.12 87 TYR A N 1
ATOM 710 C CA . TYR A 1 87 ? 15.223 3.784 -19.748 1.00 81.12 87 TYR A CA 1
ATOM 711 C C . TYR A 1 87 ? 14.724 4.271 -18.372 1.00 81.12 87 TYR A C 1
ATOM 713 O O . TYR A 1 87 ? 14.727 5.474 -18.122 1.00 81.12 87 TYR A O 1
ATOM 721 N N . VAL A 1 88 ? 14.394 3.351 -17.454 1.00 82.94 88 VAL A N 1
ATOM 722 C CA . VAL A 1 88 ? 14.016 3.661 -16.061 1.00 82.94 88 VAL A CA 1
ATOM 723 C C . VAL A 1 88 ? 15.200 4.190 -15.245 1.00 82.94 88 VAL A C 1
ATOM 725 O O . VAL A 1 88 ? 15.028 5.091 -14.431 1.00 82.94 88 VAL A O 1
ATOM 728 N N . ASP A 1 89 ? 16.410 3.674 -15.481 1.00 83.69 89 ASP A N 1
ATOM 729 C CA . ASP A 1 89 ? 17.610 4.092 -14.741 1.00 83.69 89 ASP A CA 1
ATOM 730 C C . ASP A 1 89 ? 18.067 5.514 -15.113 1.00 83.69 89 ASP A C 1
ATOM 732 O O . ASP A 1 89 ? 18.696 6.204 -14.310 1.00 83.69 89 ASP A O 1
ATOM 736 N N . LYS A 1 90 ? 17.802 5.947 -16.355 1.00 79.50 90 LYS A N 1
ATOM 737 C CA . LYS A 1 90 ? 18.197 7.264 -16.886 1.00 79.50 90 LYS A CA 1
ATOM 738 C C . LYS A 1 90 ? 17.060 7.910 -17.695 1.00 79.50 90 LYS A C 1
ATOM 740 O O . LYS A 1 90 ? 17.162 7.999 -18.923 1.00 79.50 90 LYS A O 1
ATOM 745 N N . PRO A 1 91 ? 16.018 8.442 -17.033 1.00 71.25 91 PRO A N 1
ATOM 746 C CA . PRO A 1 91 ? 14.837 8.983 -17.711 1.00 71.25 91 PRO A CA 1
ATOM 747 C C . PRO A 1 91 ? 15.149 10.193 -18.611 1.00 71.25 91 PRO A C 1
ATOM 749 O O . PRO A 1 91 ? 14.589 10.322 -19.696 1.00 71.25 91 PRO A O 1
ATOM 752 N N . GLY A 1 92 ? 16.108 11.046 -18.230 1.00 69.38 92 GLY A N 1
ATOM 753 C CA . GLY A 1 92 ? 16.491 12.217 -19.036 1.00 69.38 92 GLY A CA 1
ATOM 754 C C . GLY A 1 92 ? 17.189 11.873 -20.360 1.00 69.38 92 GLY A C 1
ATOM 755 O O . GLY A 1 92 ? 17.001 12.560 -21.361 1.00 69.38 92 GLY A O 1
ATOM 756 N N . ALA A 1 93 ? 17.958 10.780 -20.400 1.00 63.44 93 ALA A N 1
ATOM 757 C CA . ALA A 1 93 ? 18.585 10.292 -21.633 1.00 63.44 93 ALA A CA 1
ATOM 758 C C . ALA A 1 93 ? 17.593 9.512 -22.515 1.00 63.44 93 ALA A C 1
ATOM 760 O O . ALA A 1 93 ? 17.772 9.443 -23.730 1.00 63.44 93 ALA A O 1
ATOM 761 N N . ALA A 1 94 ? 16.548 8.943 -21.902 1.00 59.12 94 ALA A N 1
ATOM 762 C CA . ALA A 1 94 ? 15.473 8.231 -22.579 1.00 59.12 94 ALA A CA 1
ATOM 763 C C . ALA A 1 94 ? 14.630 9.160 -23.458 1.00 59.12 94 ALA A C 1
ATOM 765 O O . ALA A 1 94 ? 14.396 8.851 -24.621 1.00 59.12 94 ALA A O 1
ATOM 766 N N . TYR A 1 95 ? 14.224 10.315 -22.921 1.00 62.06 95 TYR A N 1
ATOM 767 C CA . TYR A 1 95 ? 13.259 11.207 -23.571 1.00 62.06 95 TYR A CA 1
ATOM 768 C C . TYR A 1 95 ? 13.785 11.796 -24.887 1.00 62.06 95 TYR A C 1
ATOM 770 O O . TYR A 1 95 ? 13.113 11.738 -25.910 1.00 62.06 95 TYR A O 1
ATOM 778 N N . LYS A 1 96 ? 15.039 12.269 -24.896 1.00 60.78 96 LYS A N 1
ATOM 779 C CA . LYS A 1 96 ? 15.693 12.813 -26.101 1.00 60.78 96 LYS A CA 1
ATOM 780 C C . LYS A 1 96 ? 15.817 11.793 -27.238 1.00 60.78 96 LYS A C 1
ATOM 782 O O . LYS A 1 96 ? 15.861 12.186 -28.396 1.00 60.78 96 LYS A O 1
ATOM 787 N N . LYS A 1 97 ? 15.910 10.501 -26.906 1.00 58.88 97 LYS A N 1
ATOM 788 C CA . LYS A 1 97 ? 16.169 9.428 -27.871 1.00 58.88 97 LYS A CA 1
ATOM 789 C C . LYS A 1 97 ? 14.887 8.723 -28.322 1.00 58.88 97 LYS A C 1
ATOM 791 O O . LYS A 1 97 ? 14.762 8.471 -29.506 1.00 58.88 97 LYS A O 1
ATOM 796 N N . LEU A 1 98 ? 13.913 8.513 -27.428 1.00 60.53 98 LEU A N 1
ATOM 797 C CA . LEU A 1 98 ? 12.572 8.005 -27.767 1.00 60.53 98 LEU A CA 1
ATOM 798 C C . LEU A 1 98 ? 11.845 8.926 -28.750 1.00 60.53 98 LEU A C 1
ATOM 800 O O . LEU A 1 98 ? 11.271 8.451 -29.718 1.00 60.53 98 LEU A O 1
ATOM 804 N N . VAL A 1 99 ? 11.920 10.242 -28.534 1.00 62.78 99 VAL A N 1
ATOM 805 C CA . VAL A 1 99 ? 11.351 11.236 -29.458 1.00 62.78 99 VAL A CA 1
ATOM 806 C C . VAL A 1 99 ? 12.026 11.141 -30.833 1.00 62.78 99 VAL A C 1
ATOM 808 O O . VAL A 1 99 ? 11.344 11.208 -31.842 1.00 62.78 99 VAL A O 1
ATOM 811 N N . HIS A 1 100 ? 13.339 10.904 -30.891 1.00 59.19 100 HIS A N 1
ATOM 812 C CA . HIS A 1 100 ? 14.091 10.807 -32.149 1.00 59.19 100 HIS A CA 1
ATOM 813 C C . HIS A 1 100 ? 13.937 9.451 -32.875 1.00 59.19 100 HIS A C 1
ATOM 815 O O . HIS A 1 100 ? 14.210 9.371 -34.064 1.00 59.19 100 HIS A O 1
ATOM 821 N N . GLU A 1 101 ? 13.555 8.384 -32.169 1.00 55.66 101 GLU A N 1
ATOM 822 C CA . GLU A 1 101 ? 13.425 7.007 -32.694 1.00 55.66 101 GLU A CA 1
ATOM 823 C C . GLU A 1 101 ? 11.960 6.648 -33.033 1.00 55.66 101 GLU A C 1
ATOM 825 O O . GLU A 1 101 ? 11.711 5.626 -33.658 1.00 55.66 101 GLU A O 1
ATOM 830 N N . VAL A 1 102 ? 10.992 7.469 -32.598 1.00 56.81 102 VAL A N 1
ATOM 831 C CA . VAL A 1 102 ? 9.545 7.294 -32.848 1.00 56.81 102 VAL A CA 1
ATOM 832 C C . VAL A 1 102 ? 8.975 8.355 -33.809 1.00 56.81 102 VAL A C 1
ATOM 834 O O . VAL A 1 102 ? 7.943 8.105 -34.424 1.00 56.81 102 VAL A O 1
ATOM 837 N N . LEU A 1 103 ? 9.608 9.531 -33.950 1.00 52.53 103 LEU A N 1
ATOM 838 C CA . LEU A 1 103 ? 9.164 10.617 -34.852 1.00 52.53 103 LEU A CA 1
ATOM 839 C C . LEU A 1 103 ? 10.006 10.763 -36.139 1.00 52.53 103 LEU A C 1
ATOM 841 O O . LEU A 1 103 ? 9.793 11.718 -36.886 1.00 52.53 103 LEU A O 1
ATOM 845 N N . LEU A 1 104 ? 10.933 9.841 -36.407 1.00 43.22 104 LEU A N 1
ATOM 846 C CA . LEU A 1 104 ? 11.686 9.698 -37.663 1.00 43.22 104 LEU A CA 1
ATOM 847 C C . LEU A 1 104 ? 11.642 8.235 -38.102 1.00 43.22 104 LEU A C 1
ATOM 849 O O . LEU A 1 104 ? 11.610 8.005 -39.328 1.00 43.22 104 LEU A O 1
#

pLDDT: mean 85.85, std 12.01, range [43.22, 96.94]

Secondary structure (DSSP, 8-state):
--HHHHHHHHHHHHHHHHHHTT--GGG---HHHHHHHTT----HHHHHHHHHHHHHHHHHHHTSHHHHHHH-B-SSPPPTTSPPPBTTT-HHHHHHHHHHHH--

Organism: NCBI:txid1093978